Protein AF-A0A534V0T2-F1 (afdb_monomer)

Foldseek 3Di:
DDPLVVVLQVVLVVPPDPPDDDDDDDPDDQDDDDDDPDPAADSSGDHDDPVNVLVVVLVVCVVVVHDSSGDPVSVLVVVLLVCCVVVQRPLVVSCVVSVPPDSVVSCVSHVVSRDPPPCPVVVVVVVPPDD

Radius of gyration: 21.54 Å; Cα contacts (8 Å, |Δi|>4): 73; chains: 1; bounding box: 44×37×69 Å

pLDDT: mean 70.17, std 17.28, range [30.41, 93.75]

Nearest PDB structures (foldseek):
  1a0p-assembly1_A  TM=5.011E-01  e=7.253E-01  Escherichia coli

Sequence (131 aa):
MLHASDCCQEDSLKYAGDGVRRRGPGDAPVGVRAPVPYFFVTTNGTPVGADEIRKVFKRVLQAAGLPRHFTPHCLRHTYASLLLQEDGGRLLYVSRQLGHANVTITADTYAKWIRPVGRGVVNALAISSVV

Secondary structure (DSSP, 8-state):
---HHHHHHHHHHHTSS-------S----SSS----S-SSB-TT-SBPPHHHHHHHHHHHHHHTT--TT--HHHHHHHHHHHHHHHTTT-HHHHHHHHT-SSHHHHHHHHGGG-----THHHHHHHTSS--

Solvent-accessible surface area (backbone atoms only — not comparable to full-atom values): 8527 Å² total; per-residue (Å²): 135,84,74,65,66,66,65,32,58,63,54,46,64,71,67,71,70,78,79,77,86,78,87,85,82,78,98,56,78,90,63,91,76,72,92,66,98,56,92,59,52,43,96,70,56,48,70,61,49,75,67,56,54,52,52,52,48,48,52,51,28,55,76,69,74,44,71,77,61,65,51,78,66,48,54,56,51,50,53,51,54,51,50,36,62,73,63,74,48,51,57,70,60,53,19,55,77,70,62,50,96,46,53,62,64,48,43,76,74,44,49,90,70,48,72,80,80,65,78,58,68,64,54,64,59,64,71,76,76,80,126

Structure (mmCIF, N/CA/C/O backbone):
data_AF-A0A534V0T2-F1
#
_entry.id   AF-A0A534V0T2-F1
#
loop_
_atom_site.group_PDB
_atom_site.id
_atom_site.type_symbol
_atom_site.label_atom_id
_atom_site.label_alt_id
_atom_site.label_comp_id
_atom_site.label_asym_id
_atom_site.label_entity_id
_atom_site.label_seq_id
_atom_site.pdbx_PDB_ins_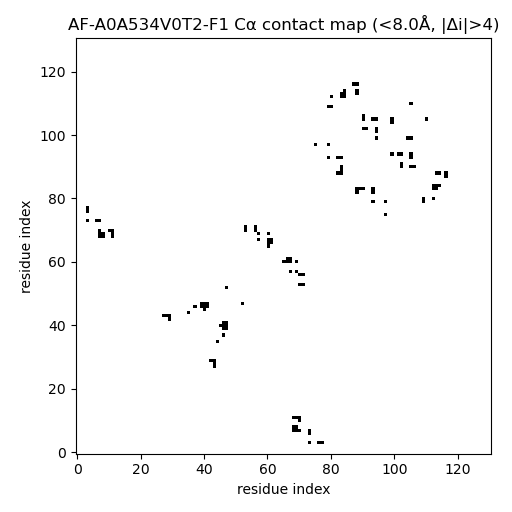code
_atom_site.Cartn_x
_atom_site.Cartn_y
_atom_site.Cartn_z
_atom_site.occupancy
_atom_site.B_iso_or_equiv
_atom_site.auth_seq_id
_atom_site.auth_comp_id
_atom_site.auth_asym_id
_atom_site.auth_atom_id
_atom_site.pdbx_PDB_model_num
ATOM 1 N N . MET A 1 1 ? 1.204 -18.068 -14.124 1.00 30.41 1 MET A N 1
ATOM 2 C CA . MET A 1 1 ? 0.795 -18.292 -12.722 1.00 30.41 1 MET A CA 1
ATOM 3 C C . MET A 1 1 ? 1.387 -17.187 -11.859 1.00 30.41 1 MET A C 1
ATOM 5 O O . MET A 1 1 ? 2.596 -17.151 -11.667 1.00 30.41 1 MET A O 1
ATOM 9 N N . LEU A 1 2 ? 0.548 -16.227 -11.464 1.00 41.72 2 LEU A N 1
ATOM 10 C CA . LEU A 1 2 ? 0.904 -15.043 -10.676 1.00 41.72 2 LEU A CA 1
ATOM 11 C C . LEU A 1 2 ? 1.235 -15.461 -9.231 1.00 41.72 2 LEU A C 1
ATOM 13 O O . LEU A 1 2 ? 0.334 -15.786 -8.468 1.00 41.72 2 LEU A O 1
ATOM 17 N N . HIS A 1 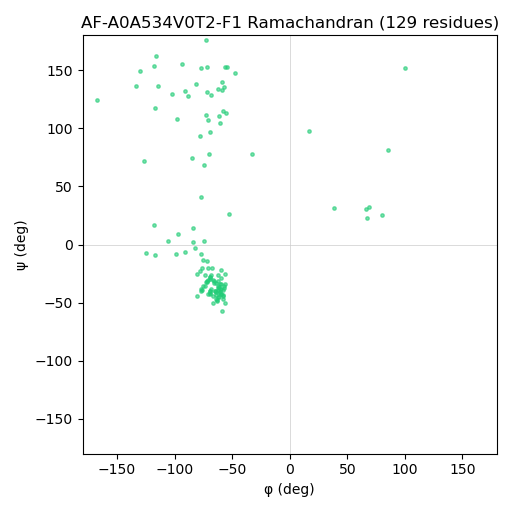3 ? 2.515 -15.429 -8.853 1.00 48.44 3 HIS A N 1
ATOM 18 C CA . HIS A 1 3 ? 3.011 -15.664 -7.483 1.00 48.44 3 HIS A CA 1
ATOM 19 C C . HIS A 1 3 ? 2.795 -14.426 -6.573 1.00 48.44 3 HIS A C 1
ATOM 21 O O . HIS A 1 3 ? 3.661 -14.034 -5.796 1.00 48.44 3 HIS A O 1
ATOM 27 N N . ALA A 1 4 ? 1.635 -13.764 -6.679 1.00 43.22 4 ALA A N 1
ATOM 28 C CA . ALA A 1 4 ? 1.262 -12.645 -5.804 1.00 43.22 4 ALA A CA 1
ATOM 29 C C . ALA A 1 4 ? 1.023 -13.097 -4.346 1.00 43.22 4 ALA A C 1
ATOM 31 O O . ALA A 1 4 ? 1.120 -12.284 -3.427 1.00 43.22 4 ALA A O 1
ATOM 32 N N . SER A 1 5 ? 0.759 -14.394 -4.135 1.00 47.53 5 SER A N 1
ATOM 33 C CA . SER A 1 5 ? 0.553 -14.995 -2.812 1.00 47.53 5 SER A CA 1
ATOM 34 C C . SER A 1 5 ? 1.768 -14.881 -1.888 1.00 47.53 5 SER A C 1
ATOM 36 O O . SER A 1 5 ? 1.580 -14.619 -0.704 1.00 47.53 5 SER A O 1
ATOM 38 N N . ASP A 1 6 ? 2.996 -14.989 -2.406 1.00 49.78 6 ASP A N 1
ATOM 39 C CA . ASP A 1 6 ? 4.193 -15.049 -1.549 1.00 49.78 6 ASP A CA 1
ATOM 40 C C . ASP A 1 6 ? 4.535 -13.701 -0.899 1.00 49.78 6 ASP A C 1
ATOM 42 O O . ASP A 1 6 ? 4.979 -13.656 0.244 1.00 49.78 6 ASP A O 1
ATOM 46 N N . CYS A 1 7 ? 4.258 -12.579 -1.573 1.00 50.06 7 CYS A N 1
ATOM 47 C CA . CYS A 1 7 ? 4.491 -11.244 -1.002 1.00 50.06 7 CYS A CA 1
ATOM 48 C C . CYS A 1 7 ? 3.519 -10.935 0.149 1.00 50.06 7 CYS A C 1
ATOM 50 O O . CYS A 1 7 ? 3.838 -10.179 1.063 1.00 50.06 7 CYS A O 1
ATOM 52 N N . CYS A 1 8 ? 2.325 -11.529 0.115 1.00 52.72 8 CYS A N 1
ATOM 53 C CA . CYS A 1 8 ? 1.274 -11.240 1.083 1.00 52.72 8 CYS A CA 1
ATOM 54 C C . CYS A 1 8 ? 1.501 -11.951 2.436 1.00 52.72 8 CYS A C 1
ATOM 56 O O . CYS A 1 8 ? 1.016 -11.495 3.477 1.00 52.72 8 CYS A O 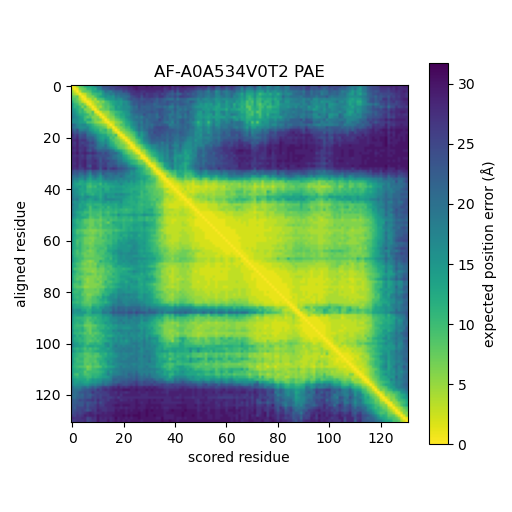1
ATOM 58 N N . GLN A 1 9 ? 2.279 -13.039 2.443 1.00 50.34 9 GLN A N 1
ATOM 59 C CA . GLN A 1 9 ? 2.641 -13.770 3.659 1.00 50.34 9 GLN A CA 1
ATOM 60 C C . GLN A 1 9 ? 3.600 -12.954 4.551 1.00 50.34 9 GLN A C 1
ATOM 62 O O . GLN A 1 9 ? 3.416 -12.900 5.767 1.00 50.34 9 GLN A O 1
ATOM 67 N N . GLU A 1 10 ? 4.563 -12.253 3.945 1.00 47.00 10 GLU A N 1
ATOM 68 C CA . GLU A 1 10 ? 5.588 -11.450 4.637 1.00 47.00 10 GLU A CA 1
ATOM 69 C C . GLU A 1 10 ? 4.993 -10.207 5.335 1.00 47.00 10 GLU A C 1
ATOM 71 O O . GLU A 1 10 ? 5.359 -9.871 6.464 1.00 47.00 10 GLU A O 1
ATOM 76 N N . ASP A 1 11 ? 4.010 -9.544 4.715 1.00 47.84 11 ASP A N 1
ATOM 77 C CA . ASP A 1 11 ? 3.353 -8.360 5.293 1.00 47.84 11 ASP A CA 1
ATOM 78 C C . ASP A 1 11 ? 2.405 -8.697 6.450 1.00 47.84 11 ASP A C 1
ATOM 80 O O . ASP A 1 11 ? 2.183 -7.878 7.347 1.00 47.84 11 ASP A O 1
ATOM 84 N N . SER A 1 12 ? 1.859 -9.914 6.465 1.00 47.50 12 SER A N 1
ATOM 85 C CA . SER A 1 12 ? 0.953 -10.382 7.520 1.00 47.50 12 SER A CA 1
ATOM 86 C C . SER A 1 12 ? 1.615 -10.378 8.902 1.00 47.50 12 SER A C 1
ATOM 88 O O . SER A 1 12 ? 0.953 -10.090 9.901 1.00 47.50 12 SER A O 1
ATOM 90 N N . LEU A 1 13 ? 2.921 -10.657 8.956 1.00 50.09 13 LEU A N 1
ATOM 91 C CA . LEU A 1 13 ? 3.709 -10.675 10.191 1.00 50.09 13 LEU A CA 1
ATOM 92 C C . LEU A 1 13 ? 3.991 -9.262 10.717 1.00 50.09 13 LEU A C 1
ATOM 94 O O . LEU A 1 13 ? 3.941 -9.041 11.925 1.00 50.09 13 LEU A O 1
ATOM 98 N N . LYS A 1 14 ? 4.208 -8.282 9.828 1.00 45.84 14 LYS A N 1
ATOM 99 C CA . LYS A 1 14 ? 4.494 -6.888 10.218 1.00 45.84 14 LYS A CA 1
ATOM 100 C C . LYS A 1 14 ? 3.313 -6.203 10.906 1.00 45.84 14 LYS A C 1
ATOM 102 O O . LYS A 1 14 ? 3.513 -5.398 11.805 1.00 45.84 14 LYS A O 1
ATOM 107 N N . TYR A 1 15 ? 2.082 -6.540 10.522 1.00 44.56 15 TYR A N 1
ATOM 108 C CA . TYR A 1 15 ? 0.868 -5.920 11.071 1.00 44.56 15 TYR A CA 1
ATOM 109 C C . TYR A 1 15 ? 0.209 -6.716 12.207 1.00 44.56 15 TYR A C 1
ATOM 111 O O . TYR A 1 15 ? -0.897 -6.376 12.628 1.00 44.56 15 TYR A O 1
ATOM 119 N N . ALA A 1 16 ? 0.861 -7.764 12.719 1.00 48.91 16 ALA A N 1
ATOM 120 C CA . ALA A 1 16 ? 0.336 -8.563 13.825 1.00 48.91 16 ALA A CA 1
ATOM 121 C C . ALA A 1 16 ? 0.372 -7.832 15.189 1.00 48.91 16 ALA A C 1
ATOM 123 O O . ALA A 1 16 ? -0.291 -8.286 16.119 1.00 48.91 16 ALA A O 1
ATOM 124 N N . GLY A 1 17 ? 1.102 -6.710 15.311 1.00 41.62 17 GLY A N 1
ATOM 125 C CA . GLY A 1 17 ? 1.380 -6.051 16.599 1.00 41.62 17 GLY A CA 1
ATOM 126 C C . GLY A 1 17 ? 1.012 -4.567 16.755 1.00 41.62 17 GLY A C 1
ATOM 127 O O . GLY A 1 17 ? 1.087 -4.061 17.872 1.00 41.62 17 GLY A O 1
ATOM 128 N N . ASP A 1 18 ? 0.585 -3.852 15.708 1.00 42.16 18 ASP A N 1
ATOM 129 C CA . ASP A 1 18 ? 0.406 -2.389 15.779 1.00 42.16 18 ASP A CA 1
ATOM 130 C C . ASP A 1 18 ? -0.960 -1.969 16.347 1.00 42.16 18 ASP A C 1
ATOM 132 O O . ASP A 1 18 ? -1.852 -1.482 15.653 1.00 42.16 18 ASP A O 1
ATOM 136 N N . GLY A 1 19 ? -1.115 -2.125 17.662 1.00 42.50 19 GLY A N 1
ATOM 137 C CA . GLY A 1 19 ? -2.182 -1.504 18.446 1.00 42.50 19 GLY A CA 1
ATOM 138 C C . GLY A 1 19 ? -1.935 -0.007 18.650 1.00 42.50 19 GLY A C 1
ATOM 139 O O . GLY A 1 19 ? -1.673 0.434 19.769 1.00 42.50 19 GLY A O 1
ATOM 140 N N . VAL A 1 20 ? -2.013 0.801 17.589 1.00 44.56 20 VAL A N 1
ATOM 141 C CA . VAL A 1 20 ? -1.837 2.257 17.709 1.00 44.56 20 VAL A CA 1
ATOM 142 C C . VAL A 1 20 ? -3.117 2.893 18.255 1.00 44.56 20 VAL A C 1
ATOM 144 O O . VAL A 1 20 ? -4.032 3.279 17.530 1.00 44.56 20 VAL A O 1
ATOM 147 N N . ARG A 1 21 ? -3.161 3.049 19.581 1.00 49.31 21 ARG A N 1
ATOM 148 C CA . ARG A 1 21 ? -4.072 3.970 20.273 1.00 49.31 21 ARG A CA 1
ATOM 149 C C . ARG A 1 21 ? -3.771 5.404 19.817 1.00 49.31 21 ARG A C 1
ATOM 151 O O . ARG A 1 21 ? -2.756 5.971 20.214 1.00 49.31 21 ARG A O 1
ATOM 158 N N . ARG A 1 22 ? -4.668 6.036 19.059 1.00 48.78 22 ARG A N 1
ATOM 159 C CA . ARG A 1 22 ? -4.706 7.505 18.917 1.00 48.78 22 ARG A CA 1
ATOM 160 C C . ARG A 1 22 ? -6.035 8.009 19.479 1.00 48.78 22 ARG A C 1
ATOM 162 O O . ARG A 1 22 ? -7.098 7.596 19.031 1.00 48.78 22 ARG A O 1
ATOM 169 N N . ARG A 1 23 ? -5.958 8.829 20.529 1.00 46.69 23 ARG A N 1
ATOM 170 C CA . ARG A 1 23 ? -7.094 9.401 21.269 1.00 46.69 23 ARG A CA 1
ATOM 171 C C . ARG A 1 23 ? -7.495 10.763 20.664 1.00 46.69 23 ARG A C 1
ATOM 173 O O . ARG A 1 23 ? -6.621 11.610 20.529 1.00 46.69 23 ARG A O 1
ATOM 180 N N . GLY A 1 24 ? -8.804 10.958 20.426 1.00 41.97 24 GLY A N 1
ATOM 181 C CA . GLY A 1 24 ? -9.545 12.245 20.350 1.00 41.97 24 GLY A CA 1
ATOM 182 C C . GLY A 1 24 ? -9.858 12.808 18.941 1.00 41.97 24 GLY A C 1
ATOM 183 O O . GLY A 1 24 ? -9.068 12.541 18.038 1.00 41.97 24 GLY A O 1
ATOM 184 N N . PRO A 1 25 ? -10.944 13.603 18.723 1.00 46.50 25 PRO A N 1
ATOM 185 C CA . PRO A 1 25 ? -11.962 14.108 19.663 1.00 46.50 25 PRO A CA 1
ATOM 186 C C . PRO A 1 25 ? -13.412 13.638 19.359 1.00 46.50 25 PRO A C 1
ATOM 188 O O . PRO A 1 25 ? -13.776 13.425 18.207 1.00 46.50 25 PRO A O 1
ATOM 191 N N . GLY A 1 26 ? -14.263 13.575 20.388 1.00 45.66 26 GLY A N 1
ATOM 192 C CA . GLY A 1 26 ? -15.701 13.848 20.253 1.00 45.66 26 GLY A CA 1
ATOM 193 C C . GLY A 1 26 ? -16.610 12.698 19.812 1.00 45.66 26 GLY A C 1
ATOM 194 O O . GLY A 1 26 ? -17.047 12.616 18.669 1.00 45.66 26 GLY A O 1
ATOM 195 N N . ASP A 1 27 ? -16.961 11.865 20.776 1.00 47.22 27 ASP A N 1
ATOM 196 C CA . ASP A 1 27 ? -18.301 11.354 21.072 1.00 47.22 27 ASP A CA 1
ATOM 197 C C . ASP A 1 27 ? -19.428 12.368 20.748 1.00 47.22 27 ASP A C 1
ATOM 199 O O . ASP A 1 27 ? -19.976 13.032 21.620 1.00 47.22 27 ASP A O 1
ATOM 203 N N . ALA A 1 28 ? -19.779 12.499 19.464 1.00 47.47 28 ALA A N 1
ATOM 204 C CA . ALA A 1 28 ? -20.916 13.294 19.000 1.00 47.47 28 ALA A CA 1
ATOM 205 C C . ALA A 1 28 ? -22.109 12.378 18.647 1.00 47.47 28 ALA A C 1
ATOM 207 O O . ALA A 1 28 ? -21.927 11.401 17.911 1.00 47.47 28 ALA A O 1
ATOM 208 N N . PRO A 1 29 ? -23.324 12.661 19.158 1.00 48.47 29 PRO A N 1
ATOM 209 C CA . PRO A 1 29 ? -24.474 11.781 19.007 1.00 48.47 29 PRO A CA 1
ATOM 210 C C . PRO A 1 29 ? -25.030 11.777 17.578 1.00 48.47 29 PRO A C 1
ATOM 212 O O . PRO A 1 29 ? -24.916 12.736 16.813 1.00 48.47 29 PRO A O 1
ATOM 215 N N . VAL A 1 30 ? -25.648 10.647 17.237 1.00 53.22 30 VAL A N 1
ATOM 216 C CA . VAL A 1 30 ? -26.270 10.345 15.946 1.00 53.22 30 VAL A CA 1
ATOM 217 C C . VAL A 1 30 ? -27.522 11.208 15.767 1.00 53.22 30 VAL A C 1
ATOM 219 O O . VAL A 1 30 ? -28.597 10.879 16.254 1.00 53.22 30 VAL A O 1
ATOM 222 N N . GLY A 1 31 ? -27.379 12.325 15.062 1.00 45.97 31 GLY A N 1
ATOM 223 C CA . GLY A 1 31 ? -28.477 13.191 14.643 1.00 45.97 31 GLY A CA 1
ATOM 224 C C . GLY A 1 31 ? -27.970 14.178 13.598 1.00 45.97 31 GLY A C 1
ATOM 225 O O . GLY A 1 31 ? -26.955 14.821 13.834 1.00 45.97 31 GLY A O 1
ATOM 226 N N . VAL A 1 32 ? -28.620 14.191 12.426 1.00 54.25 32 VAL A N 1
ATOM 227 C CA . VAL A 1 32 ? -28.436 15.077 11.250 1.00 54.25 32 VAL A CA 1
ATOM 228 C C . VAL A 1 32 ? -27.111 15.857 11.230 1.00 54.25 32 VAL A C 1
ATOM 230 O O . VAL A 1 32 ? -26.958 16.897 11.864 1.00 54.25 32 VAL A O 1
ATOM 233 N N . ARG A 1 33 ? -26.122 15.339 10.499 1.00 55.81 33 ARG A N 1
ATOM 234 C CA . ARG A 1 33 ? -24.731 15.761 10.661 1.00 55.81 33 ARG A CA 1
ATOM 235 C C . ARG A 1 33 ? -24.311 16.947 9.821 1.00 55.81 33 ARG A C 1
ATOM 237 O O . ARG A 1 33 ? -24.398 16.911 8.598 1.00 55.81 33 ARG A O 1
ATOM 244 N N . ALA A 1 34 ? -23.744 17.934 10.511 1.00 58.78 34 ALA A N 1
ATOM 245 C CA . ALA A 1 34 ? -22.886 18.956 9.934 1.00 58.78 34 ALA A CA 1
ATOM 246 C C . ALA A 1 34 ? -21.818 18.323 9.014 1.00 58.78 34 ALA A C 1
ATOM 248 O O . ALA A 1 34 ? -21.382 17.198 9.285 1.00 58.78 34 ALA A O 1
ATOM 249 N N . PRO A 1 35 ? -21.394 19.016 7.940 1.00 62.91 35 PRO A N 1
ATOM 250 C CA . PRO A 1 35 ? -20.415 18.489 6.996 1.00 62.91 35 PRO A CA 1
ATOM 251 C C . PRO A 1 35 ? -19.139 18.071 7.734 1.00 62.91 35 PRO A C 1
ATOM 253 O O . PRO A 1 35 ? -18.431 18.891 8.316 1.00 62.91 35 PRO A O 1
ATOM 256 N N . VAL A 1 36 ? -18.873 16.766 7.734 1.00 66.44 36 VAL A N 1
ATOM 257 C CA . VAL A 1 36 ? -17.651 16.184 8.288 1.00 66.44 36 VAL A CA 1
ATOM 258 C C . VAL A 1 36 ? -16.531 16.308 7.249 1.00 66.44 36 VAL A C 1
ATOM 260 O O . VAL A 1 36 ? -16.772 16.060 6.069 1.00 66.44 36 VAL A O 1
ATOM 263 N N . PRO A 1 37 ? -15.295 16.664 7.641 1.00 79.44 37 PRO A N 1
ATOM 264 C CA . PRO A 1 37 ? -14.193 16.900 6.700 1.00 79.44 37 PRO A CA 1
ATOM 265 C C . PRO A 1 37 ? -13.611 15.609 6.092 1.00 79.44 37 PRO A C 1
ATOM 267 O O . PRO A 1 37 ? -12.632 15.658 5.350 1.00 79.44 37 PRO A O 1
ATOM 270 N N . TYR A 1 38 ? -14.178 14.445 6.419 1.00 81.06 38 TYR A N 1
ATOM 271 C CA . TYR A 1 38 ? -13.688 13.133 6.010 1.00 81.06 38 TYR A CA 1
ATOM 272 C C . TYR A 1 38 ? -14.692 12.450 5.083 1.00 81.06 38 TYR A C 1
ATOM 274 O O . TYR A 1 38 ? -15.886 12.427 5.365 1.00 81.06 38 TYR A O 1
ATOM 282 N N . PHE A 1 39 ? -14.191 11.834 4.011 1.00 82.88 39 PHE A N 1
ATOM 283 C CA . PHE A 1 39 ? -15.018 11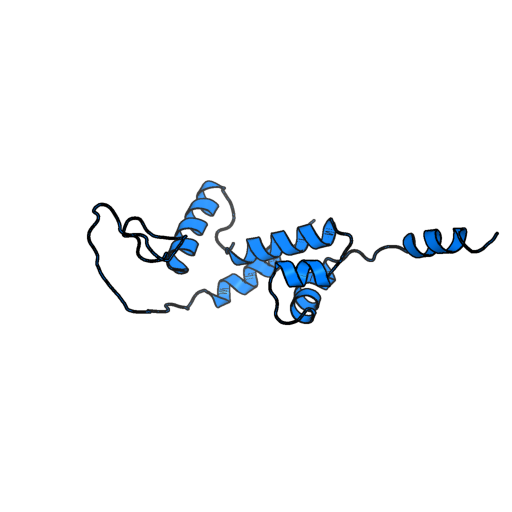.039 3.099 1.00 82.88 39 PHE A CA 1
ATOM 284 C C . PHE A 1 39 ? -15.3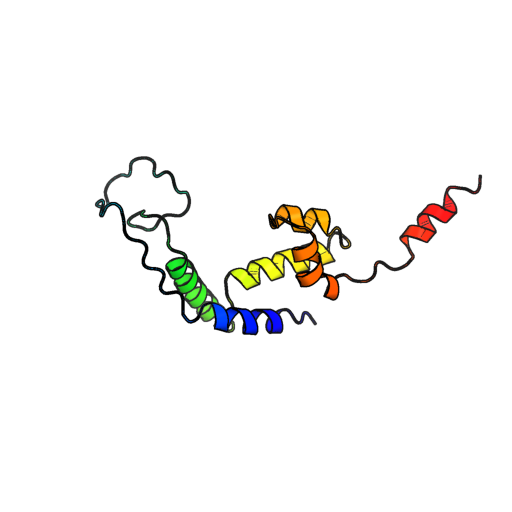70 9.661 3.687 1.00 82.88 39 PHE A C 1
ATOM 286 O O . PHE A 1 39 ? -16.496 9.192 3.557 1.00 82.88 39 PHE A O 1
ATOM 293 N N . PHE A 1 40 ? -14.418 9.018 4.376 1.00 82.69 40 PHE A N 1
ATOM 294 C CA . PHE A 1 40 ? -14.624 7.719 5.022 1.00 82.69 40 PHE A CA 1
ATOM 295 C C . PHE A 1 40 ? -14.927 7.897 6.507 1.00 82.69 40 PHE A C 1
ATOM 297 O O . PHE A 1 40 ? -14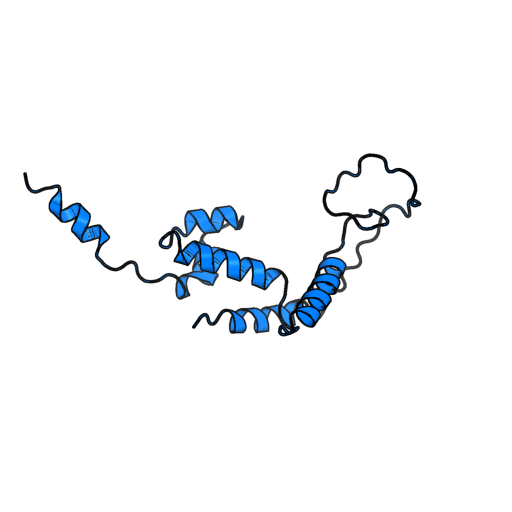.040 8.214 7.305 1.00 82.69 40 PHE A O 1
ATOM 304 N N . VAL A 1 41 ? -16.184 7.661 6.876 1.00 84.56 41 VAL A N 1
ATOM 305 C CA . VAL A 1 41 ? -16.696 7.864 8.233 1.00 84.56 41 VAL A CA 1
ATOM 306 C C . VAL A 1 41 ? -17.457 6.637 8.734 1.00 84.56 41 VAL A C 1
ATOM 308 O O . VAL A 1 41 ? -18.045 5.892 7.952 1.00 84.56 41 VAL A O 1
ATOM 311 N N . THR A 1 42 ? -17.422 6.399 10.044 1.00 80.06 42 THR A N 1
ATOM 312 C CA . THR A 1 42 ? -18.224 5.350 10.692 1.00 80.06 42 THR A CA 1
ATOM 313 C C . THR A 1 42 ? -19.708 5.750 10.737 1.00 80.06 42 THR A C 1
ATOM 315 O O . THR A 1 42 ? -20.076 6.876 10.403 1.00 80.06 42 THR A O 1
ATOM 318 N N . THR A 1 43 ? -20.596 4.877 11.216 1.00 79.00 43 THR A N 1
ATOM 319 C CA . THR A 1 43 ? -22.001 5.253 11.501 1.00 79.00 43 THR A CA 1
ATOM 320 C C . THR A 1 43 ? -22.088 6.368 12.547 1.00 79.00 43 THR A C 1
ATOM 322 O O . THR A 1 43 ? -22.907 7.278 12.440 1.00 79.00 43 THR A O 1
ATOM 325 N N . ASN A 1 44 ? -21.153 6.357 13.499 1.00 76.75 44 ASN A N 1
ATOM 326 C CA . ASN A 1 44 ? -20.934 7.412 14.487 1.00 76.75 44 ASN A CA 1
ATOM 327 C C . ASN A 1 44 ? -20.066 8.539 13.938 1.00 76.75 44 ASN A C 1
ATOM 329 O O . ASN A 1 44 ? -19.741 9.449 14.683 1.00 76.75 44 ASN A O 1
ATOM 333 N N . GLY A 1 45 ? -19.666 8.444 12.657 1.00 73.69 45 GLY A N 1
ATOM 334 C CA . GLY A 1 45 ? -18.926 9.337 11.737 1.00 73.69 45 GLY A CA 1
ATOM 335 C C . GLY A 1 45 ? -17.783 10.152 12.292 1.00 73.69 45 GLY A C 1
ATOM 336 O O . GLY A 1 45 ? -17.453 11.243 11.835 1.00 73.69 45 GLY A O 1
ATOM 337 N N . THR A 1 46 ? -17.168 9.542 13.277 1.00 81.12 46 THR A N 1
ATOM 338 C CA . THR A 1 46 ? -15.734 9.586 13.411 1.00 81.12 46 THR A CA 1
ATOM 339 C C . THR A 1 46 ? -15.081 9.054 12.124 1.00 81.12 46 THR A C 1
ATOM 341 O O . THR A 1 46 ? -15.686 8.240 11.411 1.00 81.12 46 THR A O 1
ATOM 344 N N . PRO A 1 47 ? -13.856 9.494 11.799 1.00 82.50 47 PRO A N 1
ATOM 345 C CA . PRO A 1 47 ? -13.093 8.914 10.701 1.00 82.50 47 PRO A CA 1
ATOM 346 C C . PRO A 1 47 ? -12.876 7.415 10.937 1.00 82.50 47 PRO A C 1
ATOM 348 O O . PRO A 1 47 ? -12.612 6.991 12.064 1.00 82.50 47 PRO A O 1
ATOM 351 N N . VAL A 1 48 ? -12.985 6.615 9.874 1.00 85.12 48 VAL A N 1
ATOM 352 C CA . VAL A 1 48 ? -12.776 5.162 9.966 1.00 85.12 48 VAL A CA 1
ATOM 353 C C . VAL A 1 48 ? -11.306 4.866 10.259 1.00 85.12 48 VAL A C 1
ATOM 355 O O . VAL A 1 48 ? -10.409 5.338 9.556 1.00 85.12 48 VAL A O 1
ATOM 358 N N . GLY A 1 49 ? -11.054 4.051 11.283 1.00 85.06 49 GLY A N 1
ATOM 359 C CA . GLY A 1 49 ? -9.702 3.627 11.641 1.00 85.06 49 GLY A CA 1
ATOM 360 C C . GLY A 1 49 ? -9.151 2.539 10.712 1.00 85.06 49 GLY A C 1
ATOM 361 O O . GLY A 1 49 ? -9.892 1.699 10.198 1.00 85.06 49 GLY A O 1
ATOM 362 N N . ALA A 1 50 ? -7.825 2.475 10.556 1.00 82.69 50 ALA A N 1
ATOM 363 C CA . ALA A 1 50 ? -7.175 1.437 9.745 1.00 82.69 50 ALA A CA 1
ATOM 364 C C . ALA A 1 50 ? -7.529 0.007 10.210 1.00 82.69 50 ALA A C 1
ATOM 366 O O . ALA A 1 50 ? -7.717 -0.891 9.389 1.00 82.69 50 ALA A O 1
ATOM 367 N N . ASP A 1 51 ? -7.687 -0.207 11.518 1.00 82.56 51 ASP A N 1
ATOM 368 C CA . ASP A 1 51 ? -8.060 -1.514 12.069 1.00 82.56 51 ASP A CA 1
ATOM 369 C C . ASP A 1 51 ? -9.510 -1.897 11.794 1.00 82.56 51 ASP A C 1
ATOM 371 O O . ASP A 1 51 ? -9.814 -3.079 11.625 1.00 82.56 51 ASP A O 1
ATOM 375 N N . GLU A 1 52 ? -10.413 -0.921 11.712 1.00 84.56 52 GLU A N 1
ATOM 376 C CA . GLU A 1 52 ? -11.800 -1.170 11.317 1.00 84.56 52 GLU A CA 1
ATOM 377 C C . GLU A 1 52 ? -11.860 -1.625 9.862 1.00 84.56 52 GLU A C 1
ATOM 379 O O . GLU A 1 52 ? -12.489 -2.643 9.569 1.00 84.56 52 GLU A O 1
ATOM 384 N N . ILE A 1 53 ? -11.110 -0.961 8.976 1.00 88.06 53 ILE A N 1
ATOM 385 C CA . ILE A 1 53 ? -10.976 -1.371 7.572 1.00 88.06 53 ILE A CA 1
ATOM 386 C C . ILE A 1 53 ? -10.427 -2.797 7.488 1.00 88.06 53 ILE A C 1
ATOM 388 O O . ILE A 1 53 ? -10.999 -3.634 6.791 1.00 88.06 53 ILE A O 1
ATOM 392 N N . ARG A 1 54 ? -9.369 -3.126 8.242 1.00 87.00 54 ARG A N 1
ATOM 393 C CA . ARG A 1 54 ? -8.807 -4.490 8.281 1.00 87.00 54 ARG A CA 1
ATOM 394 C C . ARG A 1 54 ? -9.822 -5.523 8.774 1.00 87.00 54 ARG A C 1
ATOM 396 O O . ARG A 1 54 ? -9.887 -6.622 8.223 1.00 87.00 54 ARG A O 1
ATOM 403 N N . LYS A 1 55 ? -10.624 -5.199 9.794 1.00 87.06 55 LYS A N 1
ATOM 404 C CA . LYS A 1 55 ? -11.679 -6.090 10.313 1.00 87.06 55 LYS A CA 1
ATOM 405 C C . LYS A 1 55 ? -12.759 -6.345 9.267 1.00 87.06 55 LYS A C 1
ATOM 407 O O . LYS A 1 55 ? -13.127 -7.499 9.059 1.00 87.06 55 LYS A O 1
ATOM 412 N N . VAL A 1 56 ? -13.244 -5.294 8.606 1.00 89.88 56 VAL A N 1
ATOM 413 C CA . VAL A 1 56 ? -14.230 -5.412 7.522 1.00 89.88 56 VAL A CA 1
ATOM 414 C C . VAL A 1 56 ? -13.648 -6.232 6.372 1.00 89.88 56 VAL A C 1
ATOM 416 O O . VAL A 1 56 ? -14.282 -7.185 5.928 1.00 89.88 56 VAL A O 1
ATOM 419 N N . PHE A 1 57 ? -12.405 -5.963 5.974 1.00 90.69 57 PHE A N 1
ATOM 420 C CA . PHE A 1 57 ? -11.718 -6.705 4.920 1.00 90.69 57 PHE A CA 1
ATOM 421 C C . PHE A 1 57 ? -11.624 -8.207 5.227 1.00 90.69 57 PHE A C 1
ATOM 423 O O . PHE A 1 57 ? -11.971 -9.032 4.388 1.00 90.69 57 PHE A O 1
ATOM 430 N N . LYS A 1 58 ? -11.270 -8.589 6.463 1.00 88.81 58 LYS A N 1
ATOM 431 C CA . LYS A 1 58 ? -11.243 -10.003 6.887 1.00 88.81 58 LYS A CA 1
ATOM 432 C C . LYS A 1 58 ? -12.612 -10.689 6.828 1.00 88.81 58 LYS A C 1
ATOM 434 O O . LYS A 1 58 ? -12.659 -11.899 6.605 1.00 88.81 58 LYS A O 1
ATOM 439 N N . ARG A 1 59 ? -13.711 -9.955 7.042 1.00 90.44 59 ARG A N 1
ATOM 440 C CA . ARG A 1 59 ? -15.077 -10.488 6.876 1.00 90.44 59 ARG A CA 1
A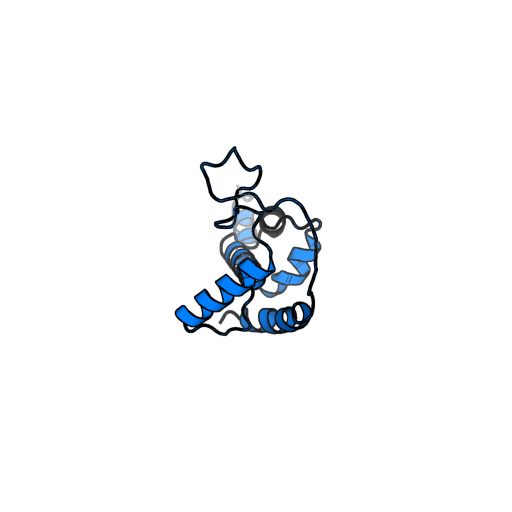TOM 441 C C . ARG A 1 59 ? -15.398 -10.715 5.402 1.00 90.44 59 ARG A C 1
ATOM 443 O O . ARG A 1 59 ? -15.935 -11.763 5.064 1.00 90.44 59 ARG A O 1
ATOM 450 N N . VAL A 1 60 ? -15.012 -9.778 4.535 1.00 92.75 60 VAL A N 1
ATOM 451 C CA . VAL A 1 60 ? -15.178 -9.906 3.078 1.00 92.75 60 VAL A CA 1
ATOM 452 C C . VAL A 1 60 ? -14.381 -11.094 2.538 1.00 92.75 60 VAL A C 1
ATOM 454 O O . VAL A 1 60 ? -14.934 -11.902 1.803 1.00 92.75 60 VAL A O 1
ATOM 457 N N . LEU A 1 61 ? -13.123 -11.263 2.962 1.00 91.94 61 LEU A N 1
ATOM 458 C CA . LEU A 1 61 ? -12.306 -12.422 2.582 1.00 91.94 61 LEU A CA 1
ATOM 459 C C . LEU A 1 61 ? -12.965 -13.745 2.981 1.00 91.94 61 LEU A C 1
ATOM 461 O O . LEU A 1 61 ? -12.999 -14.676 2.185 1.00 91.94 61 LEU A O 1
ATOM 465 N N . GLN A 1 62 ? -13.522 -13.814 4.193 1.00 91.75 62 GLN A N 1
ATOM 466 C CA . GLN A 1 62 ? -14.228 -15.002 4.667 1.00 91.75 62 GLN A CA 1
ATOM 467 C C . GLN A 1 62 ? -15.478 -15.295 3.828 1.00 91.75 62 GLN A C 1
ATOM 469 O O . GLN A 1 62 ? -15.696 -16.445 3.461 1.00 91.75 62 GLN A O 1
ATOM 474 N N . ALA A 1 63 ? -16.270 -14.271 3.501 1.00 93.75 63 ALA A N 1
ATOM 475 C CA . ALA A 1 63 ? -17.444 -14.420 2.644 1.00 93.75 63 ALA A CA 1
ATOM 476 C C . ALA A 1 63 ? -17.074 -14.851 1.213 1.00 93.75 63 ALA A C 1
ATOM 478 O O . ALA A 1 63 ? -17.809 -15.611 0.592 1.00 93.75 63 ALA A O 1
ATOM 479 N N . ALA A 1 64 ? -15.919 -14.407 0.713 1.00 92.19 64 ALA A N 1
ATOM 480 C CA . ALA A 1 64 ? -15.390 -14.776 -0.598 1.00 92.19 64 ALA A CA 1
ATOM 481 C C . ALA A 1 64 ? -14.656 -16.133 -0.619 1.00 92.19 64 ALA A C 1
ATOM 483 O O . ALA A 1 64 ? -14.179 -16.541 -1.675 1.00 92.19 64 ALA A O 1
ATOM 484 N N . GLY A 1 65 ? -14.512 -16.820 0.523 1.00 92.56 65 GLY A N 1
ATOM 485 C CA . GLY A 1 65 ? -13.750 -18.072 0.615 1.00 92.56 65 GLY A CA 1
ATOM 486 C C . GLY A 1 65 ? -12.241 -17.906 0.386 1.00 92.56 65 GLY A C 1
ATOM 487 O O . GLY A 1 65 ? -11.563 -18.863 0.018 1.00 92.56 65 GLY A O 1
ATOM 488 N N . LEU A 1 66 ? -11.704 -16.699 0.585 1.00 89.19 66 LEU A N 1
ATOM 489 C CA . LEU A 1 66 ? 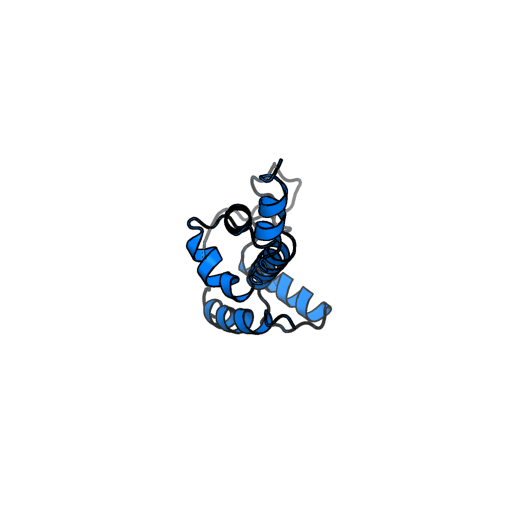-10.299 -16.373 0.348 1.00 89.19 66 LEU A CA 1
ATOM 490 C C . LEU A 1 66 ? -9.441 -16.508 1.622 1.00 89.19 66 LEU A C 1
ATOM 492 O O . LEU A 1 66 ? -9.943 -16.354 2.742 1.00 89.19 66 LEU A O 1
ATOM 496 N N . PRO A 1 67 ? -8.121 -16.739 1.478 1.00 87.19 67 PRO A N 1
ATOM 497 C CA . PRO A 1 67 ? -7.202 -16.811 2.607 1.00 87.19 67 PRO A CA 1
ATOM 498 C C . PRO A 1 67 ? -7.205 -15.547 3.480 1.00 87.19 67 PRO A C 1
ATOM 500 O O . PRO A 1 67 ? -7.122 -14.421 2.993 1.00 87.19 67 PRO A O 1
ATOM 503 N N . ARG A 1 68 ? -7.227 -15.728 4.807 1.00 81.19 68 ARG A N 1
ATOM 504 C CA . ARG A 1 68 ? -7.324 -14.616 5.777 1.00 81.19 68 ARG A CA 1
ATOM 505 C C . ARG A 1 68 ? -6.021 -13.842 6.000 1.00 81.19 68 ARG A C 1
ATOM 507 O O . ARG A 1 68 ? -6.051 -12.830 6.700 1.00 81.19 68 ARG A O 1
ATOM 514 N N . HIS A 1 69 ? -4.904 -14.324 5.455 1.00 83.00 69 HIS A N 1
ATOM 515 C CA . HIS A 1 69 ? -3.622 -13.614 5.481 1.00 83.00 69 HIS A CA 1
ATOM 516 C C . HIS A 1 69 ? -3.599 -12.452 4.47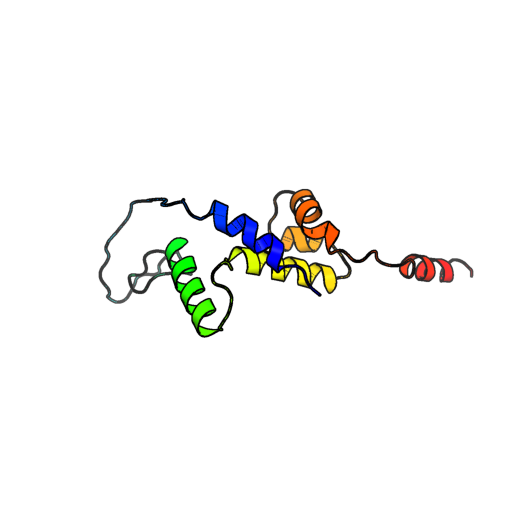8 1.00 83.00 69 HIS A C 1
ATOM 518 O O . HIS A 1 69 ? -2.751 -11.574 4.568 1.00 83.00 69 HIS A O 1
ATOM 524 N N . PHE A 1 70 ? -4.558 -12.387 3.547 1.00 85.62 70 PHE A N 1
ATOM 525 C CA . PHE A 1 70 ? -4.647 -11.248 2.650 1.00 85.62 70 PHE A CA 1
ATOM 526 C C . PHE A 1 70 ? -4.918 -9.944 3.401 1.00 85.62 70 PHE A C 1
ATOM 528 O O . PHE A 1 70 ? -5.788 -9.852 4.272 1.00 85.62 70 PHE A O 1
ATOM 535 N N . THR A 1 71 ? -4.162 -8.909 3.039 1.00 86.12 71 THR A N 1
ATOM 536 C CA . THR A 1 71 ? -4.284 -7.565 3.605 1.00 86.12 71 THR A CA 1
ATOM 537 C C . THR A 1 71 ? -4.713 -6.568 2.526 1.00 86.12 71 THR A C 1
ATOM 539 O O . THR A 1 71 ? -4.531 -6.830 1.333 1.00 86.12 71 THR A O 1
ATOM 542 N N . PRO A 1 72 ? -5.229 -5.384 2.903 1.00 87.50 72 PRO A N 1
ATOM 543 C CA . PRO A 1 72 ? -5.497 -4.318 1.939 1.00 87.50 72 PRO A CA 1
ATOM 544 C C . PRO A 1 72 ? -4.261 -3.899 1.121 1.00 87.50 72 PRO A C 1
ATOM 546 O O . PRO A 1 72 ? -4.408 -3.430 -0.004 1.00 87.50 72 PRO A O 1
ATOM 549 N N . HIS A 1 73 ? -3.040 -4.101 1.638 1.00 85.81 73 HIS A N 1
ATOM 550 C CA . HIS A 1 73 ? -1.810 -3.820 0.889 1.00 85.81 73 HIS A CA 1
ATOM 551 C C . HIS A 1 73 ? -1.641 -4.757 -0.318 1.00 85.81 73 HIS A C 1
ATOM 553 O O . HIS A 1 73 ? -1.157 -4.345 -1.370 1.00 85.81 73 HIS A O 1
ATOM 559 N N . CYS A 1 74 ? -2.151 -5.987 -0.235 1.00 85.62 74 CYS A N 1
ATOM 560 C CA . CYS A 1 74 ? -2.094 -6.944 -1.339 1.00 85.62 74 CYS A CA 1
ATOM 561 C C . CYS A 1 74 ? -2.978 -6.511 -2.526 1.00 85.62 74 CYS A C 1
ATOM 563 O O . CYS A 1 74 ? -2.643 -6.787 -3.680 1.00 85.62 74 CYS A O 1
ATOM 565 N N . LEU A 1 75 ? -4.039 -5.725 -2.283 1.00 88.00 75 LEU A N 1
ATOM 566 C CA . LEU A 1 75 ? -4.799 -5.070 -3.357 1.00 88.00 75 LEU A CA 1
ATOM 567 C C . LEU A 1 75 ? -3.932 -4.058 -4.118 1.00 88.00 75 LEU A C 1
ATOM 569 O O . LEU A 1 75 ? -3.967 -4.011 -5.345 1.00 88.00 75 LEU A O 1
ATOM 573 N N . ARG A 1 76 ? -3.102 -3.289 -3.401 1.00 87.00 76 ARG A N 1
ATOM 574 C CA . ARG A 1 76 ? -2.169 -2.319 -3.995 1.00 87.00 76 ARG A CA 1
ATOM 575 C C . ARG A 1 76 ? -1.104 -3.010 -4.851 1.00 87.00 76 ARG A C 1
ATOM 577 O O . ARG A 1 76 ? -0.812 -2.533 -5.945 1.00 87.00 76 ARG A O 1
ATOM 584 N N . HIS A 1 77 ? -0.586 -4.154 -4.404 1.00 85.31 77 HIS A N 1
ATOM 585 C CA . HIS A 1 77 ? 0.318 -4.976 -5.215 1.00 85.31 77 HIS A CA 1
ATOM 586 C C . HIS A 1 77 ? -0.355 -5.552 -6.461 1.00 85.31 77 HIS A C 1
ATOM 588 O O . HIS A 1 77 ? 0.257 -5.575 -7.530 1.00 85.31 77 HIS A O 1
ATOM 594 N N . THR A 1 78 ? -1.611 -5.988 -6.338 1.00 86.50 78 THR A N 1
ATOM 595 C CA . THR A 1 78 ? -2.388 -6.513 -7.469 1.00 86.50 78 THR A CA 1
ATOM 596 C C . THR A 1 78 ? -2.593 -5.429 -8.523 1.00 86.50 78 THR A C 1
ATOM 598 O O . THR A 1 78 ? -2.279 -5.650 -9.689 1.00 86.50 78 THR A O 1
ATOM 601 N N . TYR A 1 79 ? -3.014 -4.232 -8.106 1.00 88.31 79 TYR A N 1
ATOM 602 C CA . TYR A 1 79 ? -3.163 -3.075 -8.990 1.00 88.31 79 TYR A CA 1
ATOM 603 C C . TYR A 1 79 ? -1.862 -2.739 -9.733 1.00 88.31 79 TYR A C 1
ATOM 605 O O . TYR A 1 79 ? -1.854 -2.636 -10.956 1.00 88.31 79 TYR A O 1
ATOM 613 N N . ALA A 1 80 ? -0.746 -2.630 -9.010 1.00 85.75 80 ALA A N 1
ATOM 614 C CA . ALA A 1 80 ? 0.548 -2.314 -9.607 1.00 85.75 80 ALA A CA 1
ATOM 615 C C . ALA A 1 80 ? 1.014 -3.376 -10.614 1.00 85.75 80 ALA A C 1
ATOM 617 O O . ALA A 1 80 ? 1.533 -3.042 -11.677 1.00 85.75 80 ALA A O 1
ATOM 618 N N . SER A 1 81 ? 0.819 -4.654 -10.281 1.00 82.69 81 SER A N 1
ATOM 619 C CA . SER A 1 81 ? 1.244 -5.774 -11.124 1.00 82.69 81 SER A CA 1
ATOM 620 C C . SER A 1 81 ? 0.423 -5.860 -12.409 1.00 82.69 81 SER A C 1
ATOM 622 O O . SER A 1 81 ? 1.001 -6.080 -13.469 1.00 82.69 81 SER A O 1
ATOM 624 N N . LEU A 1 82 ? -0.896 -5.655 -12.326 1.00 84.94 82 LEU A N 1
ATOM 625 C CA . LEU A 1 82 ? -1.776 -5.615 -13.497 1.00 84.94 82 LEU A CA 1
ATOM 626 C C . LEU A 1 82 ? -1.413 -4.445 -14.410 1.00 84.94 82 LEU A C 1
ATOM 628 O O . LEU A 1 82 ? -1.175 -4.644 -15.597 1.00 84.94 82 LEU A O 1
ATOM 632 N N . LEU A 1 83 ? -1.252 -3.250 -13.838 1.00 84.75 83 LEU A N 1
ATOM 633 C CA . LEU A 1 83 ? -0.932 -2.058 -14.616 1.00 84.75 83 LEU A CA 1
ATOM 634 C C . LEU A 1 83 ? 0.418 -2.187 -15.336 1.00 84.75 83 LEU A C 1
ATOM 636 O O . LEU A 1 83 ? 0.546 -1.811 -16.494 1.00 84.75 83 LEU A O 1
ATOM 640 N N . LEU A 1 84 ? 1.428 -2.779 -14.689 1.00 82.12 84 LEU A N 1
ATOM 641 C CA . LEU A 1 84 ? 2.722 -3.033 -15.331 1.00 82.12 84 LEU A CA 1
ATOM 642 C C . LEU A 1 84 ? 2.645 -4.052 -16.473 1.00 82.12 84 LEU A C 1
ATOM 644 O O . LEU A 1 84 ? 3.437 -3.956 -17.411 1.00 82.12 84 LEU A O 1
ATOM 648 N N . GLN A 1 85 ? 1.732 -5.022 -16.388 1.00 78.31 85 GLN A N 1
ATOM 649 C CA . GLN A 1 85 ? 1.537 -6.034 -17.426 1.00 78.31 85 GLN A CA 1
ATOM 650 C C . GLN A 1 85 ? 0.774 -5.480 -18.633 1.00 78.31 85 GLN A C 1
ATOM 652 O O . GLN A 1 85 ? 1.127 -5.823 -19.759 1.00 78.31 85 GLN A O 1
ATOM 657 N N . GLU A 1 86 ? -0.223 -4.622 -18.411 1.00 78.88 86 GLU A N 1
ATOM 658 C CA . GLU A 1 86 ? -1.065 -4.050 -19.470 1.00 78.88 86 GLU A CA 1
ATOM 659 C C . GLU A 1 86 ? -0.392 -2.869 -20.193 1.00 78.88 86 GLU A C 1
ATOM 661 O O . GLU A 1 86 ? -0.364 -2.847 -21.421 1.00 78.88 86 GLU A O 1
ATOM 666 N N . ASP A 1 87 ? 0.244 -1.938 -19.470 1.00 70.00 87 ASP A N 1
ATOM 667 C CA . ASP A 1 87 ? 0.856 -0.723 -20.048 1.00 70.00 87 ASP A CA 1
ATOM 668 C C . ASP A 1 87 ? 2.280 -0.936 -20.609 1.00 70.00 87 ASP A C 1
ATOM 670 O O . ASP A 1 87 ? 3.026 0.022 -20.845 1.00 70.00 87 ASP A O 1
ATOM 674 N N . GLY A 1 88 ? 2.714 -2.186 -20.790 1.00 68.12 88 GLY A N 1
ATOM 675 C CA . GLY A 1 88 ? 4.028 -2.497 -21.364 1.00 68.12 88 GLY A CA 1
ATOM 676 C C . GLY A 1 88 ? 5.218 -2.064 -20.494 1.00 68.12 88 GLY A C 1
ATOM 677 O O . GLY A 1 88 ? 6.279 -1.730 -21.017 1.00 68.12 88 GLY A O 1
ATOM 678 N N . GLY A 1 89 ? 5.063 -2.054 -19.165 1.00 68.38 89 GLY A N 1
ATOM 679 C CA . GLY A 1 89 ? 6.175 -1.825 -18.237 1.00 68.38 89 GLY A CA 1
ATOM 680 C C . GLY A 1 89 ? 6.585 -0.361 -18.033 1.00 68.38 89 GLY A C 1
ATOM 681 O O . GLY A 1 89 ? 7.729 -0.094 -17.659 1.00 68.38 89 GLY A O 1
ATOM 682 N N . ARG A 1 90 ? 5.680 0.610 -18.232 1.00 80.88 90 ARG A N 1
ATOM 683 C CA . ARG A 1 90 ? 5.939 2.040 -17.947 1.00 80.88 90 ARG A CA 1
ATOM 684 C C . ARG A 1 90 ? 6.035 2.318 -16.440 1.00 80.88 90 ARG A C 1
ATOM 686 O O . ARG A 1 90 ? 5.129 2.868 -15.818 1.00 80.88 90 ARG A O 1
ATOM 693 N N . LEU A 1 91 ? 7.179 1.985 -15.851 1.00 82.56 91 LEU A N 1
ATOM 694 C CA . LEU A 1 91 ? 7.409 2.014 -14.405 1.00 82.56 91 LEU A CA 1
ATOM 695 C C . LEU A 1 91 ? 7.176 3.388 -13.755 1.00 82.56 91 LEU A C 1
ATOM 697 O O . LEU A 1 91 ? 6.599 3.475 -12.672 1.00 82.56 91 LEU A O 1
ATOM 701 N N . LEU A 1 92 ? 7.585 4.469 -14.426 1.00 84.44 92 LEU A N 1
ATOM 702 C CA . LEU A 1 92 ? 7.384 5.837 -13.935 1.00 84.44 92 LEU A CA 1
ATOM 703 C C . LEU A 1 92 ? 5.901 6.195 -13.797 1.00 84.44 92 LEU A C 1
ATOM 705 O O . LEU A 1 92 ? 5.525 6.881 -12.849 1.00 84.44 92 LEU A O 1
ATOM 709 N N . TYR A 1 93 ? 5.063 5.725 -14.722 1.00 85.31 93 TYR A N 1
ATOM 710 C CA . TYR A 1 93 ? 3.624 5.962 -14.676 1.00 85.31 93 TYR A CA 1
ATOM 711 C C . TYR A 1 93 ? 3.000 5.239 -13.479 1.00 85.31 93 TYR A C 1
ATOM 713 O O . TYR A 1 93 ? 2.365 5.870 -12.635 1.00 85.31 93 TYR A O 1
ATOM 721 N N . VAL A 1 94 ? 3.293 3.945 -13.330 1.00 85.62 94 VAL A N 1
ATOM 722 C CA . VAL A 1 94 ? 2.798 3.139 -12.204 1.00 85.62 94 VAL A CA 1
ATOM 723 C C . VAL A 1 94 ? 3.268 3.703 -10.862 1.00 85.62 94 VAL A C 1
ATOM 725 O O . VAL A 1 94 ? 2.475 3.845 -9.934 1.00 85.62 94 VAL A O 1
ATOM 728 N N . SER A 1 95 ? 4.535 4.112 -10.762 1.00 86.62 95 SER A N 1
ATOM 729 C CA . SER A 1 95 ? 5.084 4.713 -9.543 1.00 86.62 95 SER A CA 1
ATOM 730 C C . SER A 1 95 ? 4.358 5.995 -9.127 1.00 86.62 95 SER A C 1
ATOM 732 O O . SER A 1 95 ? 4.153 6.217 -7.932 1.00 86.62 95 SER A O 1
ATOM 734 N N . ARG A 1 96 ? 3.957 6.833 -10.095 1.00 87.81 96 ARG A N 1
ATOM 735 C CA . ARG A 1 96 ? 3.180 8.056 -9.840 1.00 87.81 96 ARG A CA 1
ATOM 736 C C . ARG A 1 96 ? 1.765 7.736 -9.373 1.00 87.81 96 ARG A C 1
ATOM 738 O O . ARG A 1 96 ? 1.324 8.327 -8.396 1.00 87.81 96 ARG A O 1
ATOM 745 N N . GLN A 1 97 ? 1.102 6.760 -9.994 1.00 87.56 97 GLN A N 1
ATOM 746 C CA . GLN A 1 97 ? -0.235 6.313 -9.579 1.00 87.56 97 GLN A CA 1
ATOM 747 C C . GLN A 1 97 ? -0.243 5.739 -8.157 1.00 87.56 97 GLN A C 1
ATOM 749 O O . GLN A 1 97 ? -1.196 5.929 -7.408 1.00 87.56 97 GLN A O 1
ATOM 754 N N . LEU A 1 98 ? 0.831 5.053 -7.762 1.00 86.75 98 LEU A N 1
ATOM 755 C CA . LEU A 1 98 ? 0.993 4.564 -6.395 1.00 86.75 98 LEU A CA 1
ATOM 756 C C . LEU A 1 98 ? 1.378 5.686 -5.415 1.00 86.75 98 LEU A C 1
ATOM 758 O O . LEU A 1 98 ? 1.203 5.527 -4.208 1.00 86.75 98 LEU A O 1
ATOM 762 N N . GLY A 1 99 ? 1.903 6.814 -5.891 1.00 86.12 99 GLY A N 1
ATOM 763 C CA . GLY A 1 99 ? 2.407 7.883 -5.030 1.00 86.12 99 GLY A CA 1
ATOM 764 C C . GLY A 1 99 ? 3.681 7.490 -4.281 1.00 86.12 99 GLY A C 1
ATOM 765 O O . GLY A 1 99 ? 3.881 7.899 -3.140 1.00 86.12 99 GLY A O 1
ATOM 766 N N . HIS A 1 100 ? 4.536 6.654 -4.878 1.00 86.38 100 HIS A N 1
ATOM 767 C CA . HIS A 1 100 ? 5.852 6.380 -4.302 1.00 86.38 100 HIS A CA 1
ATOM 768 C C . HIS A 1 100 ? 6.756 7.601 -4.474 1.00 86.38 100 HIS A C 1
ATOM 770 O O . HIS A 1 100 ? 6.883 8.133 -5.576 1.00 86.38 100 HIS A O 1
ATOM 776 N N . ALA A 1 101 ? 7.413 8.012 -3.386 1.00 81.69 101 ALA A N 1
ATOM 777 C CA . ALA A 1 101 ? 8.331 9.152 -3.387 1.00 81.69 101 ALA A CA 1
ATOM 778 C C . ALA A 1 101 ? 9.540 8.935 -4.311 1.00 81.69 101 ALA A C 1
ATOM 780 O O . ALA A 1 101 ? 10.114 9.892 -4.821 1.00 81.69 101 ALA A O 1
ATOM 781 N N . ASN A 1 102 ? 9.909 7.673 -4.541 1.00 82.31 102 ASN A N 1
ATOM 782 C CA . ASN A 1 102 ? 10.966 7.287 -5.459 1.00 82.31 102 ASN A CA 1
ATOM 783 C C . ASN A 1 102 ? 10.500 6.122 -6.346 1.00 82.31 102 ASN A C 1
ATOM 785 O O . ASN A 1 102 ? 9.925 5.146 -5.857 1.00 82.31 102 ASN A O 1
ATOM 789 N N . VAL A 1 103 ? 10.799 6.212 -7.644 1.00 81.75 103 VAL A N 1
ATOM 790 C CA . VAL A 1 103 ? 10.553 5.150 -8.627 1.00 81.75 103 VAL A CA 1
ATOM 791 C C . VAL A 1 103 ? 11.294 3.860 -8.287 1.00 81.75 103 VAL A C 1
ATOM 793 O O . VAL A 1 103 ? 10.778 2.783 -8.579 1.00 81.75 103 VAL A O 1
ATOM 796 N N . THR A 1 104 ? 12.441 3.950 -7.608 1.00 79.19 104 THR A N 1
ATOM 797 C CA . THR A 1 104 ? 13.228 2.790 -7.172 1.00 79.19 104 THR A CA 1
ATOM 798 C C . THR A 1 104 ? 12.406 1.838 -6.302 1.00 79.19 104 THR A C 1
ATOM 800 O O . THR A 1 104 ? 12.469 0.639 -6.512 1.00 79.19 104 THR A O 1
ATOM 803 N N . ILE A 1 105 ? 11.517 2.348 -5.437 1.00 80.19 105 ILE A N 1
ATOM 804 C CA . ILE A 1 105 ? 10.633 1.506 -4.603 1.00 80.19 105 ILE A CA 1
ATOM 805 C C . ILE A 1 105 ? 9.744 0.617 -5.484 1.00 80.19 105 ILE A C 1
ATOM 807 O O . ILE A 1 105 ? 9.548 -0.570 -5.222 1.00 80.19 105 ILE A O 1
ATOM 811 N N . THR A 1 106 ? 9.202 1.198 -6.554 1.00 80.50 106 THR A N 1
ATOM 812 C CA . THR A 1 106 ? 8.381 0.482 -7.533 1.00 80.50 106 THR A CA 1
ATOM 813 C C . THR A 1 106 ? 9.233 -0.499 -8.340 1.00 80.50 106 THR A C 1
ATOM 815 O O . THR A 1 106 ? 8.792 -1.618 -8.588 1.00 80.50 106 THR A O 1
ATOM 818 N N . ALA A 1 107 ? 10.454 -0.108 -8.718 1.00 80.62 107 ALA A N 1
ATOM 819 C CA . ALA A 1 107 ? 11.401 -0.979 -9.409 1.00 80.62 107 ALA A CA 1
ATOM 820 C C . ALA A 1 107 ? 11.719 -2.217 -8.562 1.00 80.62 107 ALA A C 1
ATOM 822 O O . ALA A 1 107 ? 11.437 -3.329 -8.984 1.00 80.62 107 ALA A O 1
ATOM 823 N N . ASP A 1 108 ? 12.202 -2.033 -7.339 1.00 81.44 108 ASP A N 1
ATOM 824 C CA . ASP A 1 108 ? 12.644 -3.122 -6.465 1.00 81.44 108 ASP A CA 1
ATOM 825 C C . ASP A 1 108 ? 11.509 -4.108 -6.162 1.00 81.44 108 ASP A C 1
ATOM 827 O O . ASP A 1 108 ? 11.700 -5.323 -6.147 1.00 81.44 108 ASP A O 1
ATOM 831 N N . THR A 1 109 ? 10.293 -3.588 -5.981 1.00 77.25 109 THR A N 1
ATOM 832 C CA . THR A 1 109 ? 9.123 -4.405 -5.638 1.00 77.25 109 THR A CA 1
ATOM 833 C C . THR A 1 109 ? 8.571 -5.170 -6.845 1.00 77.25 109 THR A C 1
ATOM 835 O O . THR A 1 109 ? 8.160 -6.329 -6.714 1.00 77.25 109 THR A O 1
ATOM 838 N N . TYR A 1 110 ? 8.532 -4.537 -8.025 1.00 81.25 110 TYR A N 1
ATOM 839 C CA . TYR A 1 110 ? 7.779 -5.056 -9.170 1.00 81.25 110 TYR A CA 1
ATOM 840 C C . TYR A 1 110 ? 8.614 -5.425 -10.398 1.00 81.25 110 TYR A C 1
ATOM 842 O O . TYR A 1 110 ? 8.073 -6.064 -11.300 1.00 81.25 110 TYR A O 1
ATOM 850 N N . ALA A 1 111 ? 9.909 -5.096 -10.452 1.00 77.12 111 ALA A N 1
ATOM 851 C CA . ALA A 1 111 ? 10.766 -5.364 -11.613 1.00 77.12 111 ALA A CA 1
ATOM 852 C C . ALA A 1 111 ? 10.783 -6.844 -12.006 1.00 77.12 111 ALA A C 1
ATOM 854 O O . ALA A 1 111 ? 10.783 -7.156 -13.193 1.00 77.12 111 ALA A O 1
ATOM 855 N N . LYS A 1 112 ? 10.688 -7.758 -11.031 1.00 76.44 112 LYS A N 1
ATOM 856 C CA . LYS A 1 112 ? 10.587 -9.206 -11.285 1.00 76.44 112 LYS A CA 1
ATOM 857 C C . LYS A 1 112 ? 9.371 -9.617 -12.129 1.00 76.44 112 LYS A C 1
ATOM 859 O O . LYS A 1 112 ? 9.375 -10.693 -12.717 1.00 76.44 112 LYS A O 1
ATOM 864 N N . TRP A 1 113 ? 8.329 -8.786 -12.181 1.00 71.56 113 TRP A N 1
ATOM 865 C CA . TRP A 1 113 ? 7.097 -9.044 -12.933 1.00 71.56 113 TRP A CA 1
ATOM 866 C C . TRP A 1 113 ? 7.058 -8.340 -14.287 1.00 71.56 113 TRP A C 1
ATOM 868 O O . TRP A 1 113 ? 6.147 -8.595 -15.077 1.00 71.56 113 TRP A O 1
ATOM 878 N N . ILE A 1 114 ? 8.027 -7.466 -14.563 1.00 72.88 114 ILE A N 1
ATOM 879 C CA . ILE A 1 114 ? 8.146 -6.800 -15.854 1.00 72.88 114 ILE A CA 1
ATOM 880 C C . ILE A 1 114 ? 8.636 -7.849 -16.849 1.00 72.88 114 ILE A C 1
ATOM 882 O O . ILE A 1 114 ? 9.762 -8.341 -16.767 1.00 72.88 114 ILE A O 1
ATOM 886 N N . ARG A 1 115 ? 7.770 -8.222 -17.795 1.00 67.12 115 ARG A N 1
ATOM 887 C CA . ARG A 1 115 ? 8.187 -9.029 -18.944 1.00 67.12 115 ARG A CA 1
ATOM 888 C C . ARG A 1 115 ? 9.278 -8.243 -19.677 1.00 67.12 115 ARG A C 1
ATOM 890 O O . ARG A 1 115 ? 9.059 -7.059 -19.939 1.00 67.12 115 ARG A O 1
ATOM 897 N N . PRO A 1 116 ? 10.414 -8.857 -20.048 1.00 61.41 116 PRO A N 1
ATOM 898 C CA . PRO A 1 116 ? 11.333 -8.199 -20.957 1.00 61.41 116 PRO A CA 1
ATOM 899 C C . PRO A 1 116 ? 10.554 -7.894 -22.235 1.00 61.41 116 PRO A C 1
ATOM 901 O O . PRO A 1 116 ? 10.073 -8.808 -22.908 1.00 61.41 116 PRO A O 1
ATOM 904 N N . VAL A 1 117 ? 10.375 -6.605 -22.529 1.00 63.16 117 VAL A N 1
ATOM 905 C CA . VAL A 1 117 ? 9.813 -6.165 -23.803 1.00 63.16 117 VAL A CA 1
ATOM 906 C C . VAL A 1 117 ? 10.780 -6.677 -24.861 1.00 63.16 117 VAL A C 1
ATOM 908 O O . VAL A 1 117 ? 11.909 -6.201 -24.980 1.00 63.16 117 VAL A O 1
ATOM 911 N N . GLY A 1 118 ? 10.372 -7.741 -25.556 1.00 53.59 118 GLY A N 1
ATOM 912 C CA . GLY A 1 118 ? 11.151 -8.329 -26.632 1.00 53.59 118 GLY A CA 1
ATOM 913 C C . GLY A 1 118 ? 11.490 -7.259 -27.665 1.00 53.59 118 GLY A C 1
ATOM 914 O O . GLY A 1 118 ? 10.750 -6.291 -27.828 1.00 53.59 118 GLY A O 1
ATOM 915 N N . ARG A 1 119 ? 12.608 -7.459 -28.364 1.00 52.41 119 ARG A N 1
ATOM 916 C CA . ARG A 1 119 ? 13.216 -6.632 -29.425 1.00 52.41 119 ARG A CA 1
ATOM 917 C C . ARG A 1 119 ? 12.296 -6.240 -30.616 1.00 52.41 119 ARG A C 1
ATOM 919 O O . ARG A 1 119 ? 12.787 -6.013 -31.711 1.00 52.41 119 ARG A O 1
ATOM 926 N N . GLY A 1 120 ? 10.976 -6.164 -30.463 1.00 52.06 120 GLY A N 1
ATOM 927 C CA . GLY A 1 120 ? 10.036 -5.740 -31.503 1.00 52.06 120 GLY A CA 1
ATOM 928 C C . GLY A 1 120 ? 10.036 -4.229 -31.746 1.00 52.06 120 GLY A C 1
ATOM 929 O O . GLY A 1 120 ? 9.945 -3.798 -32.890 1.00 52.06 120 GLY A O 1
ATOM 930 N N . VAL A 1 121 ? 10.220 -3.413 -30.702 1.00 54.06 121 VAL A N 1
ATOM 931 C CA . VAL A 1 121 ? 10.240 -1.939 -30.836 1.00 54.06 121 VAL A CA 1
ATOM 932 C C . VAL A 1 121 ? 11.493 -1.420 -31.545 1.00 54.06 121 VAL A C 1
ATOM 934 O O . VAL A 1 121 ? 11.408 -0.438 -32.275 1.00 54.06 121 VAL A O 1
ATOM 937 N N . VAL A 1 122 ? 12.637 -2.107 -31.418 1.00 55.78 122 VAL A N 1
ATOM 938 C CA . VAL A 1 122 ? 13.838 -1.767 -32.207 1.00 55.78 122 VAL A CA 1
ATOM 939 C C . VAL A 1 122 ? 13.655 -2.091 -33.693 1.00 55.78 122 VAL A C 1
ATOM 941 O O . VAL A 1 122 ? 14.178 -1.373 -34.538 1.00 55.78 122 VAL A O 1
ATOM 944 N N . ASN A 1 123 ? 12.848 -3.107 -34.026 1.00 53.31 123 ASN A N 1
ATOM 945 C CA . ASN A 1 123 ? 12.547 -3.457 -35.415 1.00 53.31 123 ASN A CA 1
ATOM 946 C C . ASN A 1 123 ? 11.630 -2.428 -36.090 1.00 53.31 123 ASN A C 1
ATOM 948 O O . ASN A 1 123 ? 11.787 -2.179 -37.277 1.00 53.31 123 ASN A O 1
ATOM 952 N N . ALA A 1 124 ? 10.715 -1.793 -35.349 1.00 55.47 124 ALA A N 1
ATOM 953 C CA . ALA A 1 124 ? 9.836 -0.754 -35.893 1.00 55.47 124 ALA A CA 1
ATOM 954 C C . ALA A 1 124 ? 10.579 0.551 -36.244 1.00 55.47 124 ALA A C 1
ATOM 956 O O . ALA A 1 124 ? 10.173 1.260 -37.159 1.00 55.47 124 ALA A O 1
ATOM 957 N N . LEU A 1 125 ? 11.686 0.856 -35.558 1.00 57.34 125 LEU A N 1
ATOM 958 C CA . LEU A 1 125 ? 12.536 2.008 -35.884 1.00 57.34 125 LEU A CA 1
ATOM 959 C C . LEU A 1 125 ? 13.492 1.724 -37.053 1.00 57.34 125 LEU A C 1
ATOM 961 O O . LEU A 1 125 ? 13.866 2.650 -37.765 1.00 57.34 125 LEU A O 1
ATOM 965 N N . ALA A 1 126 ? 13.845 0.457 -37.291 1.00 55.53 126 ALA A N 1
ATOM 966 C CA . ALA A 1 126 ? 14.745 0.066 -38.376 1.00 55.53 126 ALA A CA 1
ATOM 967 C C . ALA A 1 126 ? 14.128 0.209 -39.785 1.00 55.53 126 ALA A C 1
ATOM 969 O O . ALA A 1 126 ? 14.865 0.298 -40.761 1.00 55.53 126 ALA A O 1
ATOM 970 N N . ILE A 1 127 ? 12.795 0.260 -39.909 1.00 54.31 127 ILE A N 1
ATOM 971 C CA . ILE A 1 127 ? 12.091 0.361 -41.205 1.00 54.31 127 ILE A CA 1
ATOM 972 C C . ILE A 1 127 ? 11.809 1.800 -41.663 1.00 54.31 127 ILE A C 1
ATOM 974 O O . ILE A 1 127 ? 11.347 1.984 -42.783 1.00 54.31 127 ILE A O 1
ATOM 978 N N . SER A 1 128 ? 12.089 2.824 -40.845 1.00 55.47 128 SER A N 1
ATOM 979 C CA . SER A 1 128 ? 11.767 4.222 -41.189 1.00 55.47 128 SER A CA 1
ATOM 980 C C . SER A 1 128 ? 12.976 5.078 -41.596 1.00 55.47 128 SER A C 1
ATOM 982 O O . SER A 1 128 ? 12.804 6.268 -41.847 1.00 55.47 128 SER A O 1
ATOM 984 N N . SER A 1 129 ? 14.184 4.504 -41.663 1.00 52.66 129 SER A N 1
ATOM 985 C CA . SER A 1 129 ? 15.433 5.219 -41.990 1.00 52.66 129 SER A CA 1
ATOM 986 C C . SER A 1 129 ? 16.132 4.729 -43.268 1.00 52.66 129 SER A C 1
ATOM 988 O O . SER A 1 129 ? 17.313 5.006 -43.456 1.00 52.66 129 SER A O 1
ATOM 990 N N . VAL A 1 130 ? 15.431 3.986 -44.132 1.00 52.09 130 VAL A N 1
ATOM 991 C CA . VAL A 1 130 ? 15.910 3.600 -45.473 1.00 52.09 130 VAL A CA 1
ATOM 992 C C . VAL A 1 130 ? 14.861 4.009 -46.510 1.00 52.09 130 VAL A C 1
ATOM 994 O O . VAL A 1 130 ? 14.141 3.169 -47.042 1.00 52.09 130 VAL A O 1
ATOM 997 N N . VAL A 1 131 ? 14.754 5.318 -46.738 1.00 44.84 131 VAL A N 1
ATOM 998 C CA . VAL A 1 131 ? 14.279 5.964 -47.975 1.00 44.84 131 VAL A CA 1
ATOM 999 C C . VAL A 1 131 ? 15.131 7.209 -48.170 1.00 44.84 131 VAL A C 1
ATOM 1001 O O . VAL A 1 131 ? 15.353 7.910 -47.156 1.00 44.84 131 VAL A O 1
#

Mean predicted aligned error: 13.73 Å